Protein AF-A0YW96-F1 (afdb_monomer)

Foldseek 3Di:
DDDDDPPPPPPPPPPPQPLPDDAPLVCLVVDDDDVVNVVSVVVVVVLVVLVVCVVVVVDPDPSVNVVNVVVNCNHPVPPVPPD

Radius of gyration: 17.34 Å; Cα contacts (8 Å, |Δi|>4): 38; chains: 1; bounding box: 40×29×59 Å

Mean predicted aligned error: 10.77 Å

Secondary structure (DSSP, 8-state):
------------------TTSPPGGGGGGG--SHHHHHHHHHHHHHHHHHHHHHHTT----TTHHHHHHHHHHHHH--GGG--

pLDDT: mean 77.06, std 16.2, range [44.44, 94.19]

Structure (mmCIF, N/CA/C/O backbone):
data_AF-A0YW96-F1
#
_entry.id   AF-A0YW96-F1
#
loop_
_atom_site.group_PDB
_atom_site.id
_atom_site.type_symbol
_atom_site.label_atom_id
_atom_site.label_alt_id
_atom_site.label_comp_id
_atom_site.label_asym_id
_atom_site.label_entity_id
_atom_site.label_seq_id
_atom_site.pdbx_PDB_ins_code
_atom_site.Cartn_x
_atom_site.Cartn_y
_atom_site.Cartn_z
_atom_site.occupancy
_atom_site.B_iso_or_equiv
_atom_site.auth_seq_id
_atom_site.auth_comp_id
_atom_site.auth_asym_id
_atom_site.auth_atom_id
_atom_site.pdbx_PDB_model_num
ATOM 1 N N . MET A 1 1 ? 25.612 -15.396 41.449 1.00 47.12 1 MET A N 1
ATOM 2 C CA . MET A 1 1 ? 25.534 -14.225 40.545 1.00 47.12 1 MET A CA 1
ATOM 3 C C . MET A 1 1 ? 24.176 -14.230 39.855 1.00 47.12 1 MET A C 1
ATOM 5 O O . MET A 1 1 ? 23.830 -15.276 39.313 1.00 47.12 1 MET A O 1
ATOM 9 N N . PRO A 1 2 ? 23.372 -13.153 39.903 1.00 51.06 2 PRO A N 1
ATOM 10 C CA . PRO A 1 2 ? 22.071 -13.149 39.248 1.00 51.06 2 PRO A CA 1
ATOM 11 C C . PRO A 1 2 ? 22.244 -12.882 37.746 1.00 51.06 2 PRO A C 1
ATOM 13 O O . PRO A 1 2 ? 22.922 -11.936 37.345 1.00 51.06 2 PRO A O 1
ATOM 16 N N . LYS A 1 3 ? 21.648 -13.746 36.914 1.00 51.53 3 LYS A N 1
ATOM 17 C CA . LYS A 1 3 ? 21.592 -13.593 35.455 1.00 51.53 3 LYS A CA 1
ATOM 18 C C . LYS A 1 3 ? 20.831 -12.308 35.121 1.00 51.53 3 LYS A C 1
ATOM 20 O O . LYS A 1 3 ? 19.639 -12.209 35.407 1.00 51.53 3 LYS A O 1
ATOM 25 N N . LYS A 1 4 ? 21.521 -11.335 34.517 1.00 48.38 4 LYS A N 1
ATOM 26 C CA . LYS A 1 4 ? 20.892 -10.158 33.910 1.00 48.38 4 LYS A CA 1
ATOM 27 C C . LYS A 1 4 ? 19.925 -10.646 32.829 1.00 48.38 4 LYS A C 1
ATOM 29 O O . LYS A 1 4 ? 20.344 -11.294 31.875 1.00 48.38 4 LYS A O 1
ATOM 34 N N . ARG A 1 5 ? 18.631 -10.376 33.015 1.00 54.09 5 ARG A N 1
ATOM 35 C CA . ARG A 1 5 ? 17.631 -10.482 31.951 1.00 54.09 5 ARG A CA 1
ATOM 36 C C . ARG A 1 5 ? 17.998 -9.421 30.920 1.00 54.09 5 ARG A C 1
ATOM 38 O O . ARG A 1 5 ? 17.908 -8.236 31.227 1.00 54.09 5 ARG A O 1
ATOM 45 N N . ASN A 1 6 ? 18.456 -9.846 29.746 1.00 45.69 6 ASN A N 1
ATOM 46 C CA . ASN A 1 6 ? 18.489 -8.980 28.579 1.00 45.69 6 ASN A CA 1
ATOM 47 C C . ASN A 1 6 ? 17.033 -8.631 28.281 1.00 45.69 6 ASN A C 1
ATOM 49 O O . ASN A 1 6 ? 16.289 -9.453 27.756 1.00 45.69 6 ASN A O 1
ATOM 53 N N . SER A 1 7 ? 16.605 -7.447 28.713 1.00 53.09 7 SER A N 1
ATOM 54 C CA . SER A 1 7 ? 15.444 -6.797 28.132 1.00 53.09 7 SER A CA 1
ATOM 55 C C . SER A 1 7 ? 15.804 -6.560 26.672 1.00 53.09 7 SER A C 1
ATOM 57 O O . SER A 1 7 ? 16.586 -5.656 26.370 1.00 53.09 7 SER A O 1
ATOM 59 N N . GLU A 1 8 ? 15.327 -7.439 25.794 1.00 50.97 8 GLU A N 1
ATOM 60 C CA . GLU A 1 8 ? 15.294 -7.181 24.364 1.00 50.97 8 GLU A CA 1
ATOM 61 C C . GLU A 1 8 ? 14.526 -5.879 24.200 1.00 50.97 8 GLU A C 1
ATOM 63 O O . GLU A 1 8 ? 13.316 -5.800 24.407 1.00 50.97 8 GLU A O 1
ATOM 68 N N . ASN A 1 9 ? 15.296 -4.821 23.973 1.00 44.44 9 ASN A N 1
ATOM 69 C CA . ASN A 1 9 ? 14.795 -3.520 23.621 1.00 44.44 9 ASN A CA 1
ATOM 70 C C . ASN A 1 9 ? 14.160 -3.745 22.252 1.00 44.44 9 ASN A C 1
ATOM 72 O O . ASN A 1 9 ? 14.857 -3.807 21.241 1.00 44.44 9 ASN A O 1
ATOM 76 N N . SER A 1 10 ? 12.856 -4.009 22.239 1.00 52.72 10 SER A N 1
ATOM 77 C CA . SER A 1 10 ? 12.043 -3.992 21.036 1.00 52.72 10 SER A CA 1
ATOM 78 C C . SER A 1 10 ? 12.056 -2.550 20.554 1.00 52.72 10 SER A C 1
ATOM 80 O O . SER A 1 10 ? 11.159 -1.769 20.876 1.00 52.72 10 SER A O 1
ATOM 82 N N . GLU A 1 11 ? 13.142 -2.172 19.880 1.00 50.25 11 GLU A N 1
ATOM 83 C CA . GLU A 1 11 ? 13.250 -0.928 19.147 1.00 50.25 11 GLU A CA 1
ATOM 84 C C . GLU A 1 11 ? 12.076 -0.941 18.180 1.00 50.25 11 GLU A C 1
ATOM 86 O O . GLU A 1 11 ? 12.068 -1.667 17.185 1.00 50.25 11 GLU A O 1
ATOM 91 N N . GLN A 1 12 ? 11.019 -0.214 18.550 1.00 51.34 12 GLN A N 1
ATOM 92 C CA . GLN A 1 12 ? 9.910 0.069 17.663 1.00 51.34 12 GLN A CA 1
ATOM 93 C C . GLN A 1 12 ? 10.543 0.614 16.393 1.00 51.34 12 GLN A C 1
ATOM 95 O O . GLN A 1 12 ? 11.128 1.698 16.411 1.00 51.34 12 GLN A O 1
ATOM 100 N N . LEU A 1 13 ? 10.475 -0.170 15.317 1.00 51.00 13 LEU A N 1
ATOM 101 C CA . LEU A 1 13 ? 10.877 0.243 13.983 1.00 51.00 13 LEU A CA 1
ATOM 102 C C . LEU A 1 13 ? 9.988 1.424 13.600 1.00 51.00 13 LEU A C 1
ATOM 104 O O . LEU A 1 13 ? 8.916 1.264 13.020 1.00 51.00 13 LEU A O 1
ATOM 108 N N . GLN A 1 14 ? 10.414 2.625 13.984 1.00 51.53 14 GLN A N 1
ATOM 109 C CA . GLN A 1 14 ? 9.804 3.862 13.548 1.00 51.53 14 GLN A CA 1
ATOM 110 C C . GLN A 1 14 ? 10.208 4.035 12.092 1.00 51.53 14 GLN A C 1
ATOM 112 O O . GLN A 1 14 ? 11.279 4.550 11.768 1.00 51.53 14 GLN A O 1
ATOM 117 N N . LEU A 1 15 ? 9.355 3.535 11.202 1.00 55.59 15 LEU A N 1
ATOM 118 C CA . LEU A 1 15 ? 9.463 3.773 9.774 1.00 55.59 15 LEU A CA 1
ATOM 119 C C . LEU A 1 15 ? 9.234 5.271 9.542 1.00 55.59 15 LEU A C 1
ATOM 121 O O . LEU A 1 15 ? 8.105 5.742 9.422 1.00 55.59 15 LEU A O 1
ATOM 125 N N . PHE A 1 16 ? 10.317 6.046 9.529 1.00 56.59 16 PHE A N 1
ATOM 126 C CA . PHE A 1 16 ? 10.271 7.455 9.163 1.00 56.59 16 PHE A CA 1
ATOM 127 C C . PHE A 1 16 ? 9.979 7.552 7.663 1.00 56.59 16 PHE A C 1
ATOM 129 O O . PHE A 1 16 ? 10.848 7.280 6.834 1.00 56.59 16 PHE A O 1
ATOM 136 N N . ILE A 1 17 ? 8.745 7.916 7.306 1.00 58.25 17 ILE A N 1
ATOM 137 C C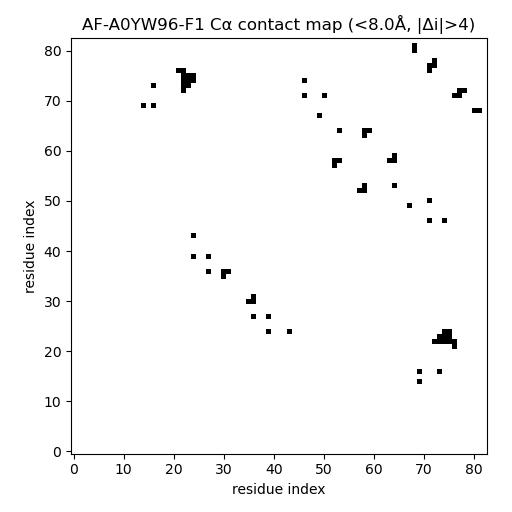A . ILE A 1 17 ? 8.327 8.083 5.911 1.00 58.25 17 ILE A CA 1
ATOM 138 C C . ILE A 1 17 ? 8.434 9.571 5.553 1.00 58.25 17 ILE A C 1
ATOM 140 O O . ILE A 1 17 ? 7.590 10.366 5.975 1.00 58.25 17 ILE A O 1
ATOM 144 N N . PRO A 1 18 ? 9.450 9.996 4.782 1.00 58.72 18 PRO A N 1
ATOM 145 C CA . PRO A 1 18 ? 9.558 11.383 4.350 1.00 58.72 18 PRO A CA 1
ATOM 146 C C . PRO A 1 18 ? 8.391 11.754 3.422 1.00 58.72 18 PRO A C 1
ATOM 148 O O . PRO A 1 18 ? 8.277 11.269 2.297 1.00 58.72 18 PRO A O 1
ATOM 151 N N . TYR A 1 19 ? 7.544 12.677 3.884 1.00 58.22 19 TYR A N 1
ATOM 152 C CA . TYR A 1 19 ? 6.315 13.138 3.218 1.00 58.22 19 TYR A CA 1
ATOM 153 C C . TYR A 1 19 ? 6.489 13.729 1.804 1.00 58.22 19 TYR A C 1
ATOM 155 O O . TYR A 1 19 ? 5.485 13.956 1.117 1.00 58.22 19 TYR A O 1
ATOM 163 N N . SER A 1 20 ? 7.727 14.016 1.391 1.00 61.09 20 SER A N 1
ATOM 164 C CA . SER A 1 20 ? 8.096 14.598 0.095 1.00 61.09 20 SER A CA 1
ATOM 165 C C . SER A 1 20 ? 8.425 13.561 -0.986 1.00 61.09 20 SER A C 1
ATOM 167 O O . SER A 1 20 ? 8.612 13.937 -2.145 1.00 61.09 20 SER A O 1
ATOM 169 N N . GLN A 1 21 ? 8.502 12.270 -0.649 1.00 68.56 21 GLN A N 1
ATOM 170 C CA . GLN A 1 21 ? 8.778 11.229 -1.636 1.00 68.56 21 GLN A CA 1
ATOM 171 C C . GLN A 1 21 ? 7.534 10.895 -2.466 1.00 68.56 21 GLN A C 1
ATOM 173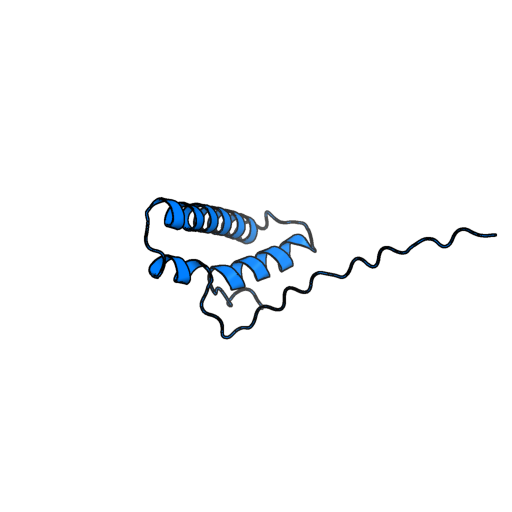 O O . GLN A 1 21 ? 6.412 10.853 -1.964 1.00 68.56 21 GLN A O 1
ATOM 178 N N . LYS A 1 22 ? 7.749 10.648 -3.764 1.00 78.81 22 LYS A N 1
ATOM 179 C CA . LYS A 1 2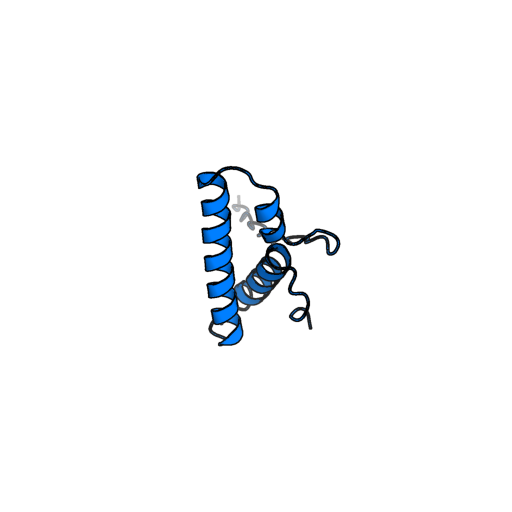2 ? 6.708 10.106 -4.643 1.00 78.81 22 LYS A CA 1
ATOM 180 C C . LYS A 1 22 ? 6.308 8.706 -4.160 1.00 78.81 22 LYS A C 1
ATOM 182 O O . LYS A 1 22 ? 7.209 7.966 -3.755 1.00 78.81 22 LYS A O 1
ATOM 187 N N . PRO A 1 23 ? 5.019 8.328 -4.236 1.00 85.12 23 PRO A N 1
ATOM 188 C CA . PRO A 1 23 ? 4.560 7.013 -3.798 1.00 85.12 23 PRO A CA 1
ATOM 189 C C . PRO A 1 23 ? 5.354 5.879 -4.448 1.00 85.12 23 PRO A C 1
ATOM 191 O O . PRO A 1 23 ? 5.676 5.948 -5.639 1.00 85.12 23 PRO A O 1
ATOM 194 N N . PHE A 1 24 ? 5.651 4.820 -3.692 1.00 86.75 24 PHE A N 1
ATOM 195 C CA . PHE A 1 24 ? 6.456 3.699 -4.188 1.00 86.75 24 PHE A CA 1
ATOM 196 C C . PHE A 1 24 ? 5.886 3.084 -5.481 1.00 86.75 24 PHE A C 1
ATOM 198 O O . PHE A 1 24 ? 6.634 2.770 -6.410 1.00 86.75 24 PHE A O 1
ATOM 205 N N . LEU A 1 25 ? 4.560 2.974 -5.603 1.00 88.19 25 LEU A N 1
ATOM 206 C CA . LEU A 1 25 ? 3.941 2.405 -6.804 1.00 88.19 25 LEU A CA 1
ATOM 207 C C . LEU A 1 25 ? 4.085 3.299 -8.049 1.00 88.19 25 LEU A C 1
ATOM 209 O O . LEU A 1 25 ? 4.022 2.791 -9.170 1.00 88.19 25 LEU A O 1
ATOM 213 N N . GLU A 1 26 ? 4.390 4.596 -7.913 1.00 87.56 26 GLU A N 1
ATOM 214 C CA . GLU A 1 26 ? 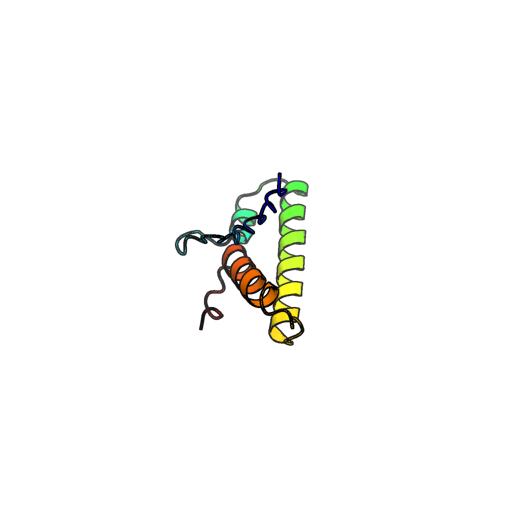4.688 5.439 -9.081 1.00 87.56 26 GLU A CA 1
ATOM 215 C C . GLU A 1 26 ? 5.980 5.029 -9.794 1.00 87.56 26 GLU A C 1
ATOM 217 O O . GLU A 1 26 ? 6.116 5.237 -11.007 1.00 87.56 26 GLU A O 1
ATOM 222 N N . TYR A 1 27 ? 6.925 4.410 -9.079 1.00 86.75 27 TYR A N 1
ATOM 223 C CA . TYR A 1 27 ? 8.179 3.945 -9.669 1.00 86.75 27 TYR A CA 1
ATOM 224 C C . TYR A 1 27 ? 7.957 2.840 -10.707 1.00 86.75 27 TYR A C 1
ATOM 226 O O . TYR A 1 27 ? 8.759 2.736 -11.638 1.00 86.75 27 TYR A O 1
ATOM 234 N N . LYS A 1 28 ? 6.828 2.116 -10.655 1.00 87.00 28 LYS A N 1
ATOM 235 C CA . LYS A 1 28 ? 6.401 1.146 -11.681 1.00 87.00 28 LYS A CA 1
ATOM 236 C C . LYS A 1 28 ? 6.467 1.724 -13.099 1.00 87.00 28 LYS A C 1
ATOM 238 O O . LYS A 1 28 ? 6.870 1.030 -14.031 1.00 87.00 28 LYS A O 1
ATOM 243 N N . LYS A 1 29 ? 6.152 3.019 -13.267 1.00 86.06 29 LYS A N 1
ATOM 244 C CA . LYS A 1 29 ? 6.198 3.727 -14.565 1.00 86.06 29 LYS A CA 1
ATOM 245 C C . LYS A 1 29 ? 7.615 3.819 -15.145 1.00 86.06 29 LYS A C 1
ATOM 247 O O . LYS A 1 29 ? 7.776 3.887 -16.361 1.00 86.06 29 LYS A O 1
ATOM 252 N N . LYS A 1 30 ? 8.638 3.818 -14.286 1.00 87.12 30 LYS A N 1
ATOM 253 C CA . LYS A 1 30 ? 10.056 3.909 -14.670 1.00 87.12 30 LYS A CA 1
ATOM 254 C C . LYS A 1 30 ? 10.690 2.540 -14.923 1.00 87.12 30 LY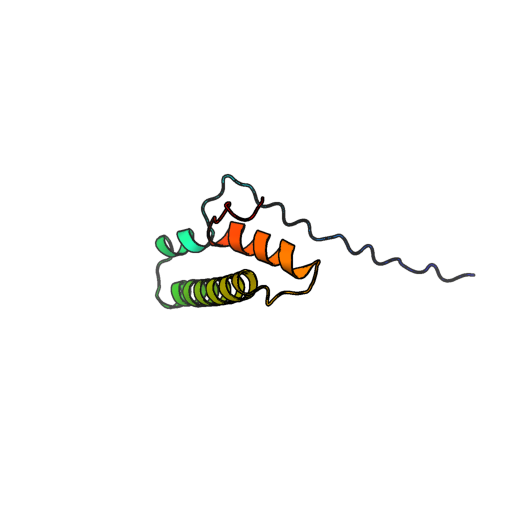S A C 1
ATOM 256 O O . LYS A 1 30 ? 11.732 2.467 -15.568 1.00 87.12 30 LYS A O 1
ATOM 261 N N . VAL A 1 31 ? 10.066 1.461 -14.450 1.00 86.88 31 VAL A N 1
ATOM 262 C CA . VAL A 1 31 ? 10.580 0.098 -14.605 1.00 86.88 31 VAL A CA 1
ATOM 263 C C . VAL A 1 31 ? 10.321 -0.412 -16.023 1.00 86.88 31 VAL A C 1
ATOM 265 O O . VAL A 1 31 ? 9.194 -0.397 -16.537 1.00 86.88 31 VAL A O 1
ATOM 268 N N . ARG A 1 32 ? 11.394 -0.874 -16.667 1.00 79.81 32 ARG A N 1
ATOM 269 C CA . ARG A 1 32 ? 11.369 -1.558 -17.965 1.00 79.81 32 ARG A CA 1
ATOM 270 C C . ARG A 1 32 ? 11.503 -3.065 -17.734 1.00 79.81 32 ARG A C 1
ATOM 272 O O . ARG A 1 32 ? 12.202 -3.483 -16.822 1.00 79.81 32 ARG A O 1
ATOM 279 N N . GLY A 1 33 ? 10.845 -3.866 -18.569 1.00 85.56 33 GLY A N 1
ATOM 280 C CA . GLY A 1 33 ? 10.836 -5.327 -18.448 1.00 85.56 33 GLY A CA 1
ATOM 281 C C . GLY A 1 33 ? 9.585 -5.866 -17.750 1.00 85.56 33 GLY A C 1
ATOM 282 O O . GLY A 1 33 ? 9.117 -5.316 -16.753 1.00 85.56 33 GLY A O 1
ATOM 283 N N . LYS A 1 34 ? 9.022 -6.941 -18.313 1.00 83.06 34 LYS A N 1
ATOM 284 C CA . LYS A 1 34 ? 7.754 -7.536 -17.866 1.00 83.06 34 LYS A CA 1
ATOM 285 C C . LYS A 1 34 ? 7.876 -8.145 -16.469 1.00 83.06 34 LYS A C 1
ATOM 287 O O . LYS A 1 34 ? 7.010 -7.910 -15.638 1.00 83.06 34 LYS A O 1
ATOM 292 N N . ASP A 1 35 ? 8.962 -8.861 -16.190 1.00 82.50 35 ASP A N 1
ATOM 293 C CA . ASP A 1 35 ? 9.133 -9.555 -14.908 1.00 82.50 35 ASP A CA 1
ATOM 294 C C . ASP A 1 35 ? 9.398 -8.596 -13.745 1.00 82.50 35 ASP A C 1
ATOM 296 O O . ASP A 1 35 ? 8.835 -8.768 -12.669 1.00 82.50 35 ASP A O 1
ATOM 300 N N . ALA A 1 36 ? 10.143 -7.513 -13.983 1.00 77.56 36 ALA A N 1
ATOM 301 C CA . ALA A 1 36 ? 10.336 -6.466 -12.984 1.00 77.56 36 ALA A CA 1
ATOM 302 C C . ALA A 1 36 ? 9.028 -5.713 -12.664 1.00 77.56 36 ALA A C 1
ATOM 304 O O . ALA A 1 36 ? 8.838 -5.275 -11.533 1.00 77.56 36 ALA A O 1
ATOM 305 N N . ARG A 1 37 ? 8.094 -5.595 -13.624 1.00 86.25 37 ARG A N 1
ATOM 306 C CA . ARG A 1 37 ? 6.760 -5.004 -13.392 1.00 86.25 37 ARG A CA 1
ATOM 307 C C . ARG A 1 37 ? 5.817 -5.917 -12.609 1.00 86.25 37 ARG A C 1
ATOM 309 O O . ARG A 1 37 ? 5.065 -5.390 -11.796 1.00 86.25 37 ARG A O 1
ATOM 316 N N . LYS A 1 38 ? 5.914 -7.243 -12.772 1.00 89.81 38 LYS A N 1
ATOM 317 C CA . LYS A 1 38 ? 5.104 -8.208 -12.002 1.00 89.81 38 LYS A CA 1
ATOM 318 C C . LYS A 1 38 ? 5.273 -8.037 -10.494 1.00 89.81 38 LYS A C 1
ATOM 320 O O . LYS A 1 38 ? 4.304 -8.153 -9.759 1.00 89.81 38 LYS A O 1
ATOM 325 N N . GLY A 1 39 ? 6.485 -7.720 -10.030 1.00 88.25 39 GLY A N 1
ATOM 326 C CA . GLY A 1 39 ? 6.721 -7.430 -8.612 1.00 88.25 39 GLY A CA 1
ATOM 327 C C . GLY A 1 39 ? 5.890 -6.244 -8.112 1.00 88.25 39 GLY A C 1
ATOM 328 O O . GLY A 1 39 ? 5.299 -6.315 -7.041 1.00 88.25 39 GLY A O 1
ATOM 329 N N . PHE A 1 40 ? 5.774 -5.183 -8.915 1.00 90.81 40 PHE A N 1
ATOM 330 C CA . PHE A 1 40 ? 4.915 -4.042 -8.589 1.00 90.81 40 PHE A CA 1
ATOM 331 C C . PHE A 1 40 ? 3.429 -4.396 -8.657 1.00 90.81 40 PHE A C 1
ATOM 333 O O . PHE A 1 40 ? 2.679 -3.907 -7.822 1.00 90.81 40 PHE A O 1
ATOM 340 N N . ASP A 1 41 ? 3.014 -5.241 -9.606 1.00 90.50 41 ASP A N 1
ATOM 341 C CA . ASP A 1 41 ? 1.626 -5.718 -9.697 1.00 90.50 41 ASP A CA 1
ATOM 342 C C . ASP A 1 41 ? 1.213 -6.482 -8.424 1.00 90.50 41 ASP A C 1
ATOM 344 O O . ASP A 1 41 ? 0.150 -6.221 -7.866 1.00 90.50 41 ASP A O 1
ATOM 348 N N . LEU A 1 42 ? 2.084 -7.362 -7.913 1.00 92.50 42 LEU A N 1
ATOM 349 C CA . LEU A 1 42 ? 1.846 -8.105 -6.667 1.00 92.50 42 LEU A CA 1
ATOM 350 C C . LEU A 1 42 ? 1.756 -7.182 -5.446 1.00 92.50 42 LEU A C 1
ATOM 352 O O . LEU A 1 42 ? 0.902 -7.367 -4.580 1.00 92.50 42 LEU A O 1
ATOM 356 N N . ILE A 1 43 ? 2.630 -6.173 -5.373 1.00 91.31 43 ILE A N 1
ATOM 357 C CA . ILE A 1 43 ? 2.592 -5.184 -4.289 1.00 91.31 43 ILE A CA 1
ATOM 358 C C . ILE A 1 43 ? 1.297 -4.370 -4.372 1.00 91.31 43 ILE A C 1
ATOM 360 O O . ILE A 1 43 ? 0.640 -4.174 -3.357 1.00 91.31 43 ILE A O 1
ATOM 364 N N . GLU A 1 44 ? 0.899 -3.928 -5.564 1.00 92.12 44 GLU A N 1
ATOM 365 C CA . GLU A 1 44 ? -0.338 -3.174 -5.789 1.00 92.12 44 GLU A CA 1
ATOM 366 C C . GLU A 1 44 ? -1.586 -3.970 -5.370 1.00 92.12 44 GLU A C 1
ATOM 368 O O . GLU A 1 44 ? -2.478 -3.423 -4.716 1.00 92.12 44 GLU A O 1
ATOM 373 N N . GLU A 1 45 ? -1.620 -5.276 -5.648 1.00 94.19 45 GLU A N 1
ATOM 374 C CA . GLU A 1 45 ? -2.681 -6.167 -5.171 1.00 94.19 45 GLU A CA 1
ATOM 375 C C . GLU A 1 45 ? -2.699 -6.288 -3.640 1.00 94.19 45 GLU A C 1
ATOM 377 O O . GLU A 1 45 ? -3.755 -6.116 -3.023 1.00 94.19 45 GLU A O 1
ATOM 382 N N . GLY A 1 46 ? -1.545 -6.524 -3.008 1.00 93.00 46 GLY A N 1
ATOM 383 C CA . GLY A 1 46 ? -1.443 -6.624 -1.547 1.00 93.00 46 GLY A CA 1
ATOM 384 C C . GLY A 1 46 ? -1.869 -5.337 -0.839 1.00 93.00 46 GLY A C 1
ATOM 385 O O . GLY A 1 46 ? -2.622 -5.371 0.134 1.00 93.00 46 GLY A O 1
ATOM 386 N N . VAL A 1 47 ? -1.463 -4.189 -1.377 1.00 92.50 47 VAL A N 1
ATOM 387 C CA . VAL A 1 47 ? -1.877 -2.865 -0.904 1.00 92.50 47 VAL A CA 1
ATOM 388 C C . VAL A 1 47 ? -3.403 -2.709 -1.012 1.00 92.50 47 VAL A C 1
ATOM 390 O O . VAL A 1 47 ? -4.033 -2.261 -0.055 1.00 92.50 47 VAL A O 1
ATOM 393 N N . ARG A 1 48 ? -4.032 -3.139 -2.119 1.00 92.81 48 ARG A N 1
ATOM 394 C CA . ARG A 1 48 ? -5.501 -3.114 -2.271 1.00 92.81 48 ARG A CA 1
ATOM 395 C C . ARG A 1 48 ? -6.209 -3.971 -1.216 1.00 92.81 48 ARG A C 1
ATOM 397 O O . ARG A 1 48 ? -7.233 -3.551 -0.680 1.00 92.81 48 ARG A O 1
ATOM 404 N N . LEU A 1 49 ? -5.681 -5.158 -0.918 1.00 93.75 49 LEU A N 1
ATOM 405 C CA . LEU A 1 49 ? -6.250 -6.054 0.097 1.00 93.75 49 LEU A CA 1
ATOM 406 C C . LEU A 1 49 ? -6.144 -5.457 1.504 1.00 93.75 49 LEU A C 1
ATOM 408 O O . LEU A 1 49 ? -7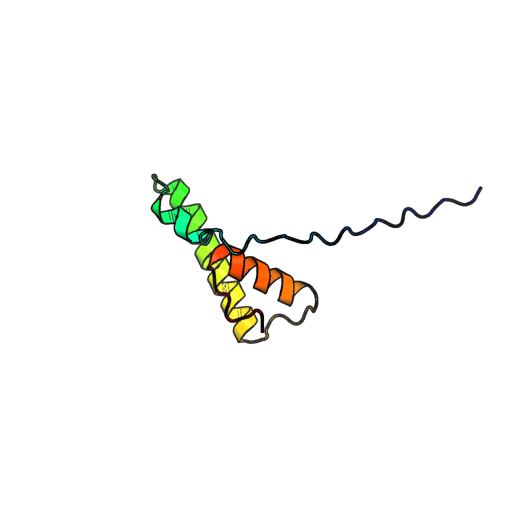.126 -5.461 2.243 1.00 93.75 49 LEU A O 1
ATOM 412 N N . LEU A 1 50 ? -4.984 -4.900 1.855 1.00 92.12 50 LEU A N 1
ATOM 413 C CA . LEU A 1 50 ? -4.775 -4.230 3.141 1.00 92.12 50 LEU A CA 1
ATOM 414 C C . LEU A 1 50 ? -5.679 -3.004 3.301 1.00 92.12 50 LEU A C 1
ATOM 416 O O . LEU A 1 50 ? -6.236 -2.788 4.376 1.00 92.12 50 LEU A O 1
ATOM 420 N N . GLN A 1 51 ? -5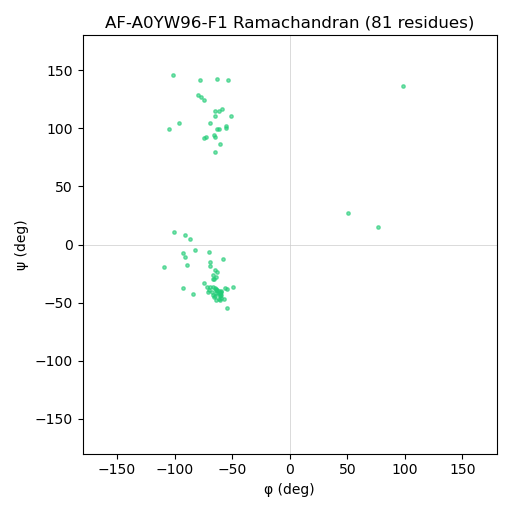.866 -2.240 2.225 1.00 90.94 51 GLN A N 1
ATOM 421 C CA . GLN A 1 51 ? -6.784 -1.107 2.198 1.00 90.94 51 GLN A CA 1
ATOM 422 C C . GLN A 1 51 ? -8.229 -1.553 2.472 1.00 90.94 51 GLN A C 1
ATOM 424 O O . GLN A 1 51 ? -8.882 -1.004 3.356 1.00 90.94 51 GLN A O 1
ATOM 429 N N . ALA A 1 52 ? -8.698 -2.606 1.796 1.00 91.81 52 ALA A N 1
ATOM 430 C CA . ALA A 1 52 ? -10.033 -3.156 2.028 1.00 91.81 52 ALA A CA 1
ATOM 431 C C . ALA A 1 52 ? -10.222 -3.666 3.469 1.00 91.81 52 ALA A C 1
ATOM 433 O O . ALA A 1 52 ? -11.266 -3.429 4.071 1.00 91.81 52 ALA A O 1
ATOM 434 N N . GLN A 1 53 ? -9.207 -4.324 4.041 1.00 91.56 53 GLN A N 1
ATOM 435 C CA . GLN A 1 53 ? -9.239 -4.775 5.436 1.00 91.56 53 GLN A CA 1
ATOM 436 C C . GLN A 1 53 ? -9.309 -3.605 6.423 1.00 91.56 53 GLN A C 1
ATOM 438 O O . GLN A 1 53 ? -10.022 -3.690 7.419 1.00 91.56 53 GLN A O 1
ATOM 443 N N . LEU A 1 54 ? -8.611 -2.500 6.149 1.00 89.12 54 LEU A N 1
ATOM 444 C CA . LEU A 1 54 ? -8.715 -1.287 6.961 1.00 89.12 54 LEU A CA 1
ATOM 445 C C . LEU A 1 54 ? -10.085 -0.614 6.842 1.00 89.12 54 LEU A C 1
ATOM 447 O O . LEU A 1 54 ? -10.611 -0.160 7.852 1.00 89.12 54 LEU A O 1
ATOM 451 N N . ASP A 1 55 ? -10.657 -0.556 5.639 1.00 88.81 55 ASP A N 1
ATOM 452 C CA . ASP A 1 55 ? -11.968 0.064 5.390 1.00 88.81 55 ASP A CA 1
ATOM 453 C C . ASP A 1 55 ? -13.125 -0.693 6.039 1.00 88.81 55 ASP A C 1
ATOM 455 O O . ASP A 1 55 ? -14.133 -0.097 6.405 1.00 88.81 55 ASP A O 1
ATOM 459 N N . GLN A 1 56 ? -12.973 -2.006 6.189 1.00 91.81 56 GLN A N 1
ATOM 460 C CA . GLN A 1 56 ? -13.952 -2.875 6.838 1.00 91.81 56 GLN A CA 1
ATOM 461 C C . GLN A 1 56 ? -13.695 -3.035 8.345 1.00 91.81 56 GLN A C 1
ATOM 463 O O . GLN A 1 56 ? -14.314 -3.891 8.971 1.00 91.81 56 GLN A O 1
ATOM 468 N N . ASP A 1 57 ? -12.757 -2.266 8.918 1.00 85.62 57 ASP A N 1
ATOM 469 C CA . ASP A 1 57 ? -12.274 -2.419 10.299 1.00 85.62 57 ASP A CA 1
ATOM 470 C C . ASP A 1 57 ? -11.861 -3.865 10.657 1.00 85.62 57 ASP A C 1
ATOM 472 O O . ASP A 1 57 ? -11.854 -4.257 11.823 1.00 85.62 57 ASP A O 1
ATOM 476 N N . GLY A 1 58 ? -11.442 -4.660 9.665 1.00 86.56 58 GLY A N 1
ATOM 477 C CA . GLY A 1 58 ? -11.008 -6.053 9.830 1.00 86.56 58 GLY A CA 1
ATOM 478 C C . GLY A 1 58 ? -9.668 -6.209 10.556 1.00 86.56 58 GLY A C 1
ATOM 479 O O . GLY A 1 58 ? -9.250 -7.319 10.880 1.00 86.56 58 GLY A O 1
ATOM 480 N N . ILE A 1 59 ? -8.9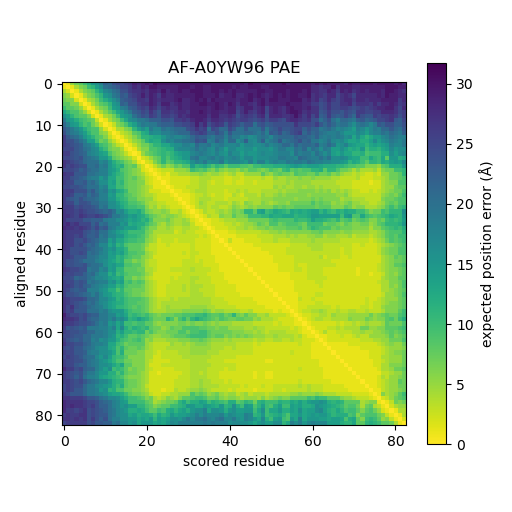77 -5.099 10.836 1.00 87.62 59 ILE A N 1
ATOM 481 C CA . ILE A 1 59 ? -7.701 -5.081 11.555 1.00 87.62 59 ILE A CA 1
ATOM 482 C C . ILE A 1 59 ? -7.925 -4.592 12.980 1.00 87.62 59 ILE A C 1
ATOM 484 O O . ILE A 1 59 ? -7.992 -3.393 13.248 1.00 87.62 59 ILE A O 1
ATOM 488 N N . HIS A 1 60 ? -7.995 -5.546 13.904 1.00 87.62 60 HIS A N 1
ATOM 489 C CA . HIS A 1 60 ? -8.260 -5.283 15.320 1.00 87.62 60 HIS A CA 1
ATOM 490 C C . HIS A 1 60 ? -6.994 -5.067 16.161 1.00 87.62 60 HIS A C 1
ATOM 492 O O . HIS A 1 60 ? -7.082 -4.642 17.310 1.00 87.62 60 HIS A O 1
ATOM 498 N N . SER A 1 61 ? -5.810 -5.352 15.611 1.00 90.12 61 SER A N 1
ATOM 499 C CA . SER A 1 61 ? -4.550 -5.118 16.321 1.00 90.12 61 SER A CA 1
ATOM 500 C C . SER A 1 61 ? -4.215 -3.625 16.358 1.00 90.12 61 SER A C 1
ATOM 502 O O . SER A 1 61 ? -4.097 -2.973 15.316 1.00 90.12 61 SER A O 1
ATOM 504 N N . ALA A 1 62 ? -4.012 -3.112 17.575 1.00 84.50 62 ALA A N 1
ATOM 505 C CA . ALA A 1 62 ? -3.641 -1.723 17.842 1.00 84.50 62 ALA A CA 1
ATOM 506 C C . ALA A 1 62 ? -2.274 -1.335 17.251 1.00 84.50 62 ALA A C 1
ATOM 508 O O . ALA A 1 62 ? -2.035 -0.162 16.984 1.00 84.50 62 ALA A O 1
ATOM 509 N N . GLU A 1 63 ? -1.393 -2.308 17.018 1.00 85.50 63 GLU A N 1
ATOM 510 C CA . GLU A 1 63 ? -0.058 -2.104 16.441 1.00 85.50 63 GLU A CA 1
ATOM 511 C C . GLU A 1 63 ? -0.075 -2.278 14.918 1.00 85.50 63 GLU A C 1
ATOM 513 O O . GLU A 1 63 ? 0.573 -1.529 14.186 1.00 85.50 63 GLU A O 1
ATOM 518 N N . ALA A 1 64 ? -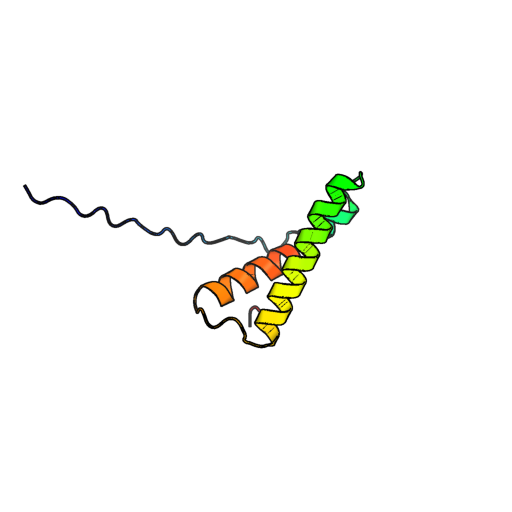0.862 -3.236 14.416 1.00 86.94 64 ALA A N 1
ATOM 519 C CA . ALA A 1 64 ? -0.946 -3.502 12.983 1.00 86.94 64 ALA A CA 1
ATOM 520 C C . ALA A 1 64 ? -1.669 -2.375 12.236 1.00 86.94 64 ALA A C 1
ATOM 522 O O . ALA A 1 64 ? -1.247 -1.998 11.145 1.00 86.94 64 ALA A O 1
ATOM 523 N N . LYS A 1 65 ? -2.732 -1.808 12.821 1.00 88.12 65 LYS A N 1
ATOM 524 C CA . LYS A 1 65 ? -3.509 -0.719 12.210 1.00 88.12 65 LYS A CA 1
ATOM 525 C C . LYS A 1 65 ? -2.632 0.488 11.817 1.00 88.12 65 LYS A C 1
ATOM 527 O O . LYS A 1 65 ? -2.630 0.824 10.629 1.00 88.12 65 LYS A O 1
ATOM 532 N N . PRO A 1 66 ? -1.835 1.097 12.720 1.00 87.19 66 PRO A N 1
ATOM 533 C CA . PRO A 1 66 ? -0.964 2.216 12.357 1.00 87.19 66 PRO A CA 1
ATOM 534 C C . PRO A 1 66 ? 0.168 1.809 11.407 1.00 87.19 66 PRO A C 1
ATOM 536 O O . PRO A 1 66 ? 0.488 2.565 10.491 1.00 87.19 66 PRO A O 1
ATOM 539 N N . ALA A 1 67 ? 0.744 0.612 11.560 1.00 88.44 67 ALA A N 1
ATOM 540 C CA . ALA A 1 67 ? 1.794 0.130 10.659 1.00 88.44 67 ALA A CA 1
ATOM 541 C C . ALA A 1 67 ? 1.288 -0.020 9.214 1.00 88.44 67 ALA A C 1
ATOM 543 O O . ALA A 1 67 ? 1.960 0.379 8.261 1.00 88.44 67 ALA A O 1
ATOM 544 N N . ILE A 1 68 ? 0.073 -0.542 9.040 1.00 89.62 68 ILE A N 1
ATOM 545 C CA . ILE A 1 68 ? -0.539 -0.715 7.721 1.00 89.62 68 ILE A CA 1
ATOM 546 C C . ILE A 1 68 ? -0.924 0.642 7.135 1.00 89.62 68 ILE A C 1
ATOM 548 O O . ILE A 1 68 ? -0.649 0.884 5.965 1.00 89.62 68 ILE A O 1
ATOM 552 N N . GLN A 1 69 ? -1.468 1.567 7.930 1.00 87.69 69 GLN A N 1
ATOM 553 C CA . GLN A 1 69 ? -1.718 2.940 7.472 1.00 87.69 69 GLN A CA 1
ATOM 554 C C . GLN A 1 69 ? -0.431 3.616 6.969 1.00 87.69 69 GLN A C 1
ATOM 556 O O . GLN A 1 69 ? -0.419 4.177 5.874 1.00 87.69 69 GLN A O 1
ATOM 561 N N . GLN A 1 70 ? 0.671 3.510 7.718 1.00 86.06 70 GLN A N 1
ATOM 562 C CA . GLN A 1 70 ? 1.982 4.018 7.301 1.00 86.06 70 GLN A CA 1
ATOM 563 C C . GLN A 1 70 ? 2.460 3.371 5.995 1.00 86.06 70 GLN A C 1
ATOM 565 O O . GLN A 1 70 ? 2.884 4.067 5.070 1.00 86.06 70 GLN A O 1
ATOM 570 N N . PHE A 1 71 ? 2.342 2.050 5.877 1.00 88.12 71 PHE A N 1
ATOM 571 C CA . PHE A 1 71 ? 2.692 1.332 4.654 1.00 88.12 71 PHE A CA 1
ATOM 572 C C . PHE A 1 71 ? 1.871 1.799 3.440 1.00 88.12 71 PHE A C 1
ATOM 574 O O . PHE A 1 71 ? 2.430 2.033 2.364 1.00 88.12 71 PHE A O 1
ATOM 581 N N . LEU A 1 72 ? 0.559 1.988 3.600 1.00 88.69 72 LEU A N 1
ATOM 582 C CA . LEU A 1 72 ? -0.323 2.485 2.539 1.00 88.69 72 LEU A CA 1
ATOM 583 C C . LEU A 1 72 ? 0.040 3.916 2.114 1.00 88.69 72 LEU A C 1
ATOM 585 O O . LEU A 1 72 ? 0.091 4.210 0.919 1.00 88.69 72 LEU A O 1
ATOM 589 N N . ILE A 1 73 ? 0.403 4.786 3.061 1.00 86.62 73 ILE A N 1
ATOM 590 C CA . ILE A 1 73 ? 0.904 6.137 2.763 1.00 86.62 73 ILE A CA 1
ATOM 591 C C . ILE A 1 73 ? 2.191 6.072 1.937 1.00 86.62 73 ILE A C 1
ATOM 593 O O . ILE A 1 73 ? 2.311 6.775 0.935 1.00 86.62 73 ILE A O 1
ATOM 597 N N . LEU A 1 74 ? 3.149 5.225 2.319 1.00 87.06 74 LEU A N 1
ATOM 598 C CA . LEU A 1 74 ? 4.408 5.083 1.581 1.00 87.06 74 LEU A CA 1
ATOM 599 C C . LEU A 1 74 ? 4.186 4.525 0.167 1.00 87.06 74 LEU A C 1
ATOM 601 O O . LEU A 1 74 ? 4.855 4.930 -0.789 1.00 87.06 74 LEU A O 1
ATOM 605 N N . THR A 1 75 ? 3.243 3.597 0.017 1.00 88.56 75 THR A N 1
ATOM 606 C CA . THR A 1 75 ? 3.022 2.895 -1.251 1.00 88.56 75 THR A CA 1
ATOM 607 C C . THR A 1 75 ? 2.136 3.651 -2.232 1.00 88.56 75 THR A C 1
ATOM 609 O O . THR A 1 75 ? 2.478 3.711 -3.417 1.00 88.56 75 THR A O 1
ATOM 612 N N . GLN A 1 76 ? 1.049 4.257 -1.753 1.00 85.56 76 GLN A N 1
ATOM 613 C CA . GLN A 1 76 ? 0.028 4.928 -2.569 1.00 85.56 76 GLN A CA 1
ATOM 614 C C . GLN A 1 76 ? 0.029 6.454 -2.433 1.00 85.56 76 GLN A C 1
ATOM 616 O O . GLN A 1 76 ? -0.498 7.145 -3.301 1.00 85.56 76 GLN A O 1
ATOM 621 N N . GLY A 1 77 ? 0.619 6.996 -1.366 1.00 80.12 77 GLY A N 1
ATOM 622 C CA . GLY A 1 77 ? 0.546 8.424 -1.058 1.00 80.12 77 GLY A CA 1
ATOM 623 C C . GLY A 1 77 ? -0.787 8.865 -0.457 1.00 80.12 77 GLY A C 1
ATOM 624 O O . GLY A 1 77 ? -1.048 10.068 -0.436 1.00 80.12 77 GLY A O 1
ATOM 625 N N . ASP A 1 78 ? -1.631 7.941 0.018 1.00 69.38 78 ASP A N 1
ATOM 626 C CA . ASP A 1 78 ? -2.928 8.292 0.605 1.00 69.38 78 ASP A CA 1
ATOM 627 C C . ASP A 1 78 ? -2.762 8.889 2.010 1.00 69.38 78 ASP A C 1
ATOM 629 O O . ASP A 1 78 ? -2.726 8.195 3.023 1.00 69.38 78 ASP A O 1
ATOM 633 N N . LYS A 1 79 ? -2.645 10.219 2.063 1.00 64.19 79 LYS A N 1
ATOM 634 C CA . LYS A 1 79 ? -2.458 10.988 3.303 1.00 64.19 79 LYS A CA 1
ATOM 635 C C . LYS A 1 79 ? -3.764 11.266 4.051 1.00 64.19 79 LYS A C 1
ATOM 637 O O . LYS A 1 79 ? -3.716 11.848 5.133 1.00 64.19 79 LYS A O 1
ATOM 642 N N . THR A 1 80 ? -4.926 10.897 3.505 1.00 59.88 80 THR A N 1
ATOM 643 C CA . THR A 1 80 ? -6.224 11.265 4.104 1.00 59.88 80 THR A CA 1
ATOM 644 C C . THR A 1 80 ? -6.508 10.554 5.430 1.00 59.88 80 THR A C 1
ATOM 646 O O . THR A 1 80 ? -7.347 11.014 6.201 1.00 59.88 80 THR A O 1
ATOM 649 N N . ARG A 1 81 ? -5.754 9.492 5.738 1.00 58.53 81 ARG A N 1
ATOM 650 C CA . ARG A 1 81 ? -5.977 8.586 6.877 1.00 58.53 81 ARG A CA 1
ATOM 651 C C . ARG A 1 81 ? -5.079 8.832 8.092 1.00 58.53 81 ARG A C 1
ATOM 653 O O . ARG A 1 81 ? -5.051 8.009 8.996 1.00 58.53 81 ARG A O 1
ATOM 660 N N . LEU A 1 82 ? -4.350 9.948 8.111 1.00 56.34 82 LEU A N 1
ATOM 661 C CA . LEU A 1 82 ? -3.523 10.386 9.248 1.00 56.34 82 LEU A CA 1
ATOM 662 C C . LEU A 1 82 ? -4.296 11.218 10.291 1.00 56.34 82 LEU A C 1
ATOM 664 O O . LEU A 1 82 ? -3.670 11.771 11.192 1.00 56.34 82 LEU A O 1
ATOM 668 N N . ARG A 1 83 ? -5.613 11.383 10.126 1.00 48.19 83 ARG A N 1
ATOM 669 C CA . ARG A 1 83 ? -6.457 12.206 11.004 1.00 48.19 83 ARG A CA 1
ATOM 670 C C . ARG A 1 83 ? -7.035 11.415 12.162 1.00 48.19 83 ARG A C 1
ATOM 672 O O . ARG A 1 83 ? -7.449 10.261 11.920 1.00 48.19 83 ARG A O 1
#

Solvent-accessible surface area (backbone atoms only — not comparable to full-atom values): 5323 Å² total; per-residue (Å²): 133,85,81,80,77,79,74,75,76,77,71,73,82,74,80,81,74,67,88,84,62,78,28,54,60,63,52,53,80,74,58,74,59,72,72,68,43,49,58,50,51,55,50,54,51,52,51,53,53,54,49,52,34,56,76,69,62,68,57,80,48,84,67,56,45,58,52,50,51,52,49,44,28,52,36,69,52,58,69,84,76,80,116

Sequence (83 aa):
MPKKRNSENSEQLQLFIPYSQKPFLEYKKKVRGKDARKGFDLIEEGVRLLQAQLDQDGIHSAEAKPAIQQFLILTQGDKTRLR